Protein AF-A0A3M1B617-F1 (afdb_monomer)

pLDDT: mean 89.09, std 8.33, range [43.03, 96.81]

Secondary structure (DSSP, 8-state):
--EEEEE--SSHHHHHHH-TTGGGSS-TTS--EEEEEEETTTTEEEEEEEETTEEEEEEEEEEEEE-HHHHHHHHHHHHHHHHHHGGG--SEEEEEEEEEEE-HHHHHHHHHHHHHTTTSPPPEEEEE--

Structure (mm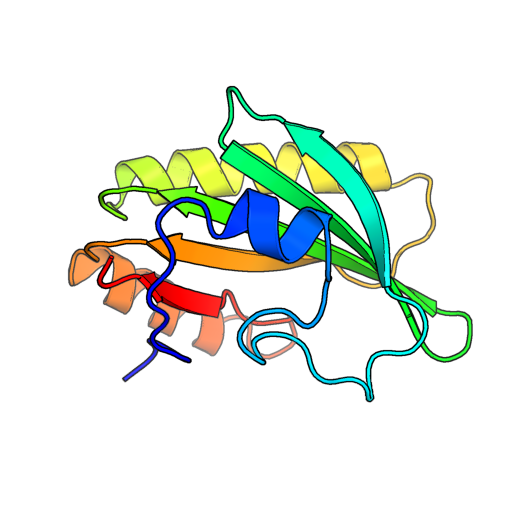CIF, N/CA/C/O backbone):
data_AF-A0A3M1B617-F1
#
_entry.id   AF-A0A3M1B617-F1
#
loop_
_atom_site.group_PDB
_atom_site.id
_atom_site.type_symbol
_atom_site.label_atom_id
_atom_site.label_alt_id
_atom_site.label_comp_id
_atom_site.label_asym_id
_atom_site.label_entity_id
_atom_site.label_seq_id
_atom_site.pdbx_PDB_ins_code
_atom_site.Cartn_x
_atom_site.Cartn_y
_atom_site.Cartn_z
_atom_site.occupancy
_atom_site.B_iso_or_equiv
_atom_site.auth_seq_id
_atom_site.auth_comp_id
_atom_site.auth_asym_id
_atom_site.auth_atom_id
_atom_site.pdbx_PDB_model_num
ATOM 1 N N . MET A 1 1 ? -17.632 5.963 -2.656 1.00 43.03 1 MET A N 1
ATOM 2 C CA . MET A 1 1 ? -16.848 5.407 -1.530 1.00 43.03 1 MET A CA 1
ATOM 3 C C . MET A 1 1 ? -15.473 5.068 -2.094 1.00 43.03 1 MET A C 1
ATOM 5 O O . MET A 1 1 ? -15.452 4.578 -3.209 1.00 43.03 1 MET A O 1
ATOM 9 N N . TYR A 1 2 ? -14.364 5.458 -1.449 1.00 59.47 2 TYR A N 1
ATOM 10 C CA . TYR A 1 2 ? -13.003 5.298 -2.013 1.00 59.47 2 TYR A CA 1
ATOM 11 C C . TYR A 1 2 ? -12.212 4.153 -1.330 1.00 59.47 2 TYR A C 1
ATOM 13 O O . TYR A 1 2 ? -11.050 3.908 -1.622 1.00 59.47 2 TYR A O 1
ATOM 21 N N . VAL A 1 3 ? -12.857 3.417 -0.420 1.00 67.75 3 VAL A N 1
ATOM 22 C CA . VAL A 1 3 ? -12.385 2.074 -0.068 1.00 67.75 3 VAL A CA 1
ATOM 23 C C . VAL A 1 3 ? -1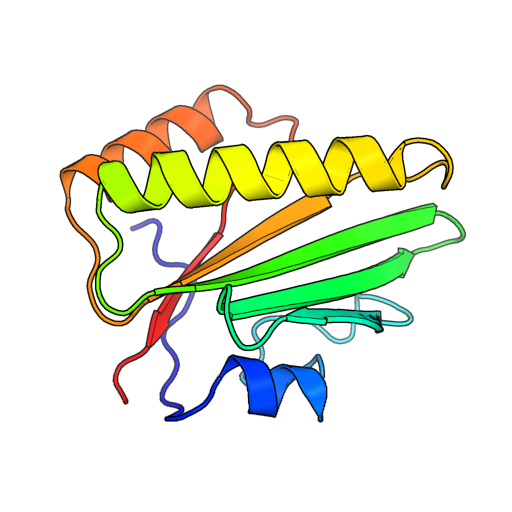2.591 1.226 -1.309 1.00 67.75 3 VAL A C 1
ATOM 25 O O . VAL A 1 3 ? -13.716 1.131 -1.798 1.00 67.75 3 VAL A O 1
ATOM 28 N N . GLU A 1 4 ? -11.500 0.709 -1.845 1.00 76.00 4 GLU A N 1
ATOM 29 C CA . GLU A 1 4 ? -11.537 -0.046 -3.088 1.00 76.00 4 GLU A CA 1
ATOM 30 C C . GLU A 1 4 ? -12.016 -1.467 -2.831 1.00 76.00 4 GLU A C 1
ATOM 32 O O . GLU A 1 4 ? -12.888 -1.965 -3.536 1.00 76.00 4 GLU A O 1
ATOM 37 N N . GLU A 1 5 ? -11.492 -2.077 -1.769 1.00 83.00 5 GLU A N 1
ATOM 38 C CA . GLU A 1 5 ? -11.769 -3.458 -1.401 1.00 83.00 5 GLU A CA 1
ATOM 39 C C . GLU A 1 5 ? -11.735 -3.644 0.118 1.00 83.00 5 GLU A C 1
ATOM 41 O O . GLU A 1 5 ? -11.127 -2.861 0.859 1.00 83.00 5 GLU A O 1
ATOM 46 N N . THR A 1 6 ? -12.375 -4.721 0.568 1.00 90.31 6 THR A N 1
ATOM 47 C CA . THR A 1 6 ? -12.335 -5.184 1.952 1.00 90.31 6 THR A CA 1
ATOM 48 C C . THR A 1 6 ? -11.728 -6.581 1.992 1.00 90.31 6 THR A C 1
ATOM 50 O O . THR A 1 6 ? -12.158 -7.469 1.258 1.00 90.31 6 THR A O 1
ATOM 53 N N . ILE A 1 7 ? -10.756 -6.789 2.876 1.00 93.81 7 ILE A N 1
ATOM 54 C CA . ILE A 1 7 ? -10.089 -8.072 3.104 1.00 93.81 7 ILE A CA 1
ATOM 55 C C . ILE A 1 7 ? -10.248 -8.516 4.559 1.00 93.81 7 ILE A C 1
ATOM 57 O O . ILE A 1 7 ? -10.631 -7.739 5.435 1.00 93.81 7 ILE A O 1
ATOM 61 N N . LYS A 1 8 ? -9.913 -9.778 4.830 1.00 93.94 8 LYS A N 1
ATOM 62 C CA . LYS A 1 8 ? -9.887 -10.334 6.183 1.00 93.94 8 LYS A CA 1
ATOM 63 C C . LYS A 1 8 ? -8.661 -11.223 6.361 1.00 93.94 8 LYS A C 1
ATOM 65 O O . LYS A 1 8 ? -8.735 -12.434 6.168 1.00 93.94 8 LYS A O 1
ATOM 70 N N . ASP A 1 9 ? -7.540 -10.615 6.740 1.00 93.06 9 ASP A N 1
ATOM 71 C CA . ASP A 1 9 ? -6.291 -11.324 7.029 1.00 93.06 9 ASP A CA 1
ATOM 72 C C . ASP A 1 9 ? -5.578 -10.730 8.252 1.00 93.06 9 ASP A C 1
ATOM 74 O O . ASP A 1 9 ? -5.446 -9.516 8.387 1.00 93.06 9 ASP A O 1
ATOM 78 N N . LYS A 1 10 ? -5.090 -11.583 9.156 1.00 91.88 10 LYS A N 1
ATOM 79 C CA . LYS A 1 10 ? -4.338 -11.143 10.340 1.00 91.88 10 LYS A CA 1
ATOM 80 C C . LYS A 1 10 ? -2.967 -10.554 9.994 1.00 91.88 10 LYS A C 1
ATOM 82 O O . LYS A 1 10 ? -2.445 -9.779 10.785 1.00 91.88 10 LYS A O 1
ATOM 87 N N . ASN A 1 11 ? -2.373 -10.960 8.873 1.00 93.06 11 ASN A N 1
ATOM 88 C CA . ASN A 1 11 ? -1.049 -10.550 8.410 1.00 93.06 11 ASN A CA 1
ATOM 89 C C . ASN A 1 11 ? -1.067 -10.325 6.884 1.00 93.06 11 ASN A C 1
ATOM 91 O O . ASN A 1 11 ? -0.403 -11.060 6.144 1.00 93.06 11 ASN A O 1
ATOM 95 N N . PRO A 1 12 ? -1.789 -9.304 6.393 1.00 94.06 12 PRO A N 1
ATOM 96 C CA . PRO A 1 12 ? -2.020 -9.114 4.961 1.00 94.06 12 PRO A CA 1
ATOM 97 C C . PRO A 1 12 ? -0.719 -8.879 4.179 1.00 94.06 12 PRO A C 1
ATOM 99 O O . PRO A 1 12 ? -0.551 -9.404 3.082 1.00 94.06 12 PRO A O 1
ATOM 102 N N . LEU A 1 13 ? 0.261 -8.169 4.754 1.00 95.50 13 LEU A N 1
ATOM 103 C CA . LEU A 1 13 ? 1.567 -7.990 4.107 1.00 95.50 13 LEU A CA 1
ATOM 104 C C . LEU A 1 13 ? 2.350 -9.305 3.986 1.00 95.50 13 LEU A C 1
ATOM 106 O O . LEU A 1 13 ? 3.079 -9.497 3.015 1.00 95.50 13 LEU A O 1
ATOM 110 N N . LEU A 1 14 ? 2.210 -10.222 4.950 1.00 94.88 14 LEU A N 1
ATOM 111 C CA . LEU A 1 14 ? 2.856 -11.534 4.882 1.00 94.88 14 LEU A CA 1
ATOM 112 C C . LEU A 1 14 ? 2.191 -12.426 3.830 1.00 94.88 14 LEU A C 1
ATOM 114 O O . LEU A 1 14 ? 2.899 -13.164 3.144 1.00 94.88 14 LEU A O 1
ATOM 118 N N . ALA A 1 15 ? 0.862 -12.361 3.708 1.00 94.94 15 ALA A N 1
ATOM 119 C CA . ALA A 1 15 ? 0.123 -13.049 2.655 1.00 94.94 15 ALA A CA 1
ATOM 120 C C . ALA A 1 15 ? 0.580 -12.561 1.274 1.00 94.94 15 ALA A C 1
ATOM 122 O O . ALA A 1 15 ? 1.059 -13.370 0.483 1.00 94.94 15 ALA A O 1
ATOM 123 N N . LEU A 1 16 ? 0.590 -11.240 1.055 1.00 94.25 16 LEU A N 1
ATOM 124 C CA . LEU A 1 16 ? 1.070 -10.623 -0.186 1.00 94.25 16 LEU A CA 1
ATOM 125 C C . LEU A 1 16 ? 2.534 -10.970 -0.492 1.00 94.25 16 LEU A C 1
ATOM 127 O O . LEU A 1 16 ? 2.890 -11.272 -1.624 1.00 94.25 16 LEU A O 1
ATOM 131 N N . LYS A 1 17 ? 3.411 -10.985 0.518 1.00 94.56 17 LYS A N 1
ATOM 132 C CA . LYS A 1 17 ? 4.817 -11.382 0.334 1.00 94.56 17 LYS A CA 1
ATOM 133 C C . LYS A 1 17 ? 4.961 -12.817 -0.194 1.00 94.56 17 LYS A C 1
ATOM 135 O O . LYS A 1 17 ? 5.916 -13.090 -0.918 1.00 94.56 17 LYS A O 1
ATOM 140 N N . LYS A 1 18 ? 4.078 -13.735 0.215 1.00 93.75 18 LYS A N 1
ATOM 141 C CA . LYS A 1 18 ? 4.089 -15.142 -0.227 1.00 93.75 18 LYS A CA 1
ATOM 142 C C . LYS A 1 18 ? 3.431 -15.316 -1.592 1.00 93.75 18 LYS A C 1
ATOM 144 O O . LYS A 1 18 ? 3.908 -16.120 -2.384 1.00 93.75 18 LYS A O 1
ATOM 149 N N . ASP A 1 19 ? 2.357 -14.576 -1.827 1.00 92.31 19 ASP A N 1
ATOM 150 C CA . ASP A 1 19 ? 1.590 -14.566 -3.063 1.00 92.31 19 ASP A CA 1
ATOM 151 C C . ASP A 1 19 ? 1.159 -13.121 -3.370 1.00 92.31 19 ASP A C 1
ATOM 153 O O . ASP A 1 19 ? 0.253 -12.608 -2.707 1.00 92.31 19 ASP A O 1
ATOM 157 N N . PRO A 1 20 ? 1.783 -12.443 -4.354 1.00 91.06 20 PRO A N 1
ATOM 158 C CA . PRO A 1 20 ? 1.437 -11.068 -4.711 1.00 91.06 20 PRO A CA 1
ATOM 159 C C . PRO A 1 20 ? -0.030 -10.875 -5.117 1.00 91.06 20 PRO A C 1
ATOM 161 O O . PRO A 1 20 ? -0.532 -9.756 -5.037 1.00 91.06 20 PRO A O 1
ATOM 164 N N . TYR A 1 21 ? -0.719 -11.946 -5.522 1.00 90.69 21 TYR A N 1
ATOM 165 C CA . TYR A 1 21 ? -2.124 -11.925 -5.933 1.00 90.69 21 TYR A CA 1
ATOM 166 C C . TYR A 1 21 ? -3.082 -12.326 -4.804 1.00 90.69 21 TYR A C 1
ATOM 168 O O . TYR A 1 21 ? -4.295 -12.430 -5.015 1.00 90.69 21 TYR A O 1
ATOM 176 N N . ALA A 1 22 ? -2.566 -12.509 -3.582 1.00 90.88 22 ALA A N 1
ATOM 177 C CA . ALA A 1 22 ? -3.387 -12.775 -2.413 1.00 90.88 22 ALA A CA 1
ATOM 178 C C . ALA A 1 22 ? -4.496 -11.719 -2.268 1.00 90.88 22 ALA A C 1
ATOM 180 O O . ALA A 1 22 ? -4.294 -10.519 -2.467 1.00 90.88 22 ALA A O 1
ATOM 181 N N . HIS A 1 23 ? -5.683 -12.192 -1.891 1.00 90.69 23 HIS A N 1
ATOM 182 C CA . HIS A 1 23 ? -6.894 -11.386 -1.705 1.00 90.69 23 HIS A CA 1
ATOM 183 C C . HIS A 1 23 ? -7.449 -10.706 -2.968 1.00 90.69 23 HIS A C 1
ATOM 185 O O . HIS A 1 23 ? -8.440 -9.997 -2.851 1.00 90.69 23 HIS A O 1
ATOM 191 N N . GLY A 1 24 ? -6.871 -10.933 -4.154 1.00 86.88 24 GLY A N 1
ATOM 192 C CA . GLY A 1 24 ? -7.368 -10.361 -5.411 1.00 86.88 24 GLY A CA 1
ATOM 193 C C . GLY A 1 24 ? -7.114 -8.859 -5.584 1.00 86.88 24 GLY A C 1
ATOM 194 O O . GLY A 1 24 ? -7.629 -8.271 -6.529 1.00 86.88 24 GLY A O 1
ATOM 195 N N . ILE A 1 25 ? -6.294 -8.258 -4.712 1.00 88.62 25 ILE A N 1
ATOM 196 C CA . ILE A 1 25 ? -5.987 -6.816 -4.708 1.00 88.62 25 ILE A CA 1
ATOM 197 C C . ILE A 1 25 ? -5.240 -6.389 -5.978 1.00 88.62 25 ILE A C 1
ATOM 199 O O . ILE A 1 25 ? -5.402 -5.271 -6.485 1.00 88.62 25 ILE A O 1
ATOM 203 N N . LEU A 1 26 ? -4.351 -7.269 -6.441 1.00 87.44 26 LEU A N 1
ATOM 204 C CA . LEU A 1 26 ? -3.624 -7.154 -7.697 1.00 87.44 26 LEU A CA 1
ATOM 205 C C . LEU A 1 26 ? -4.222 -8.158 -8.679 1.00 87.44 26 LEU A C 1
ATOM 207 O O . LEU A 1 26 ? -4.596 -9.265 -8.289 1.00 87.44 26 LEU A O 1
ATOM 211 N N . LYS A 1 27 ? -4.308 -7.780 -9.954 1.00 78.06 27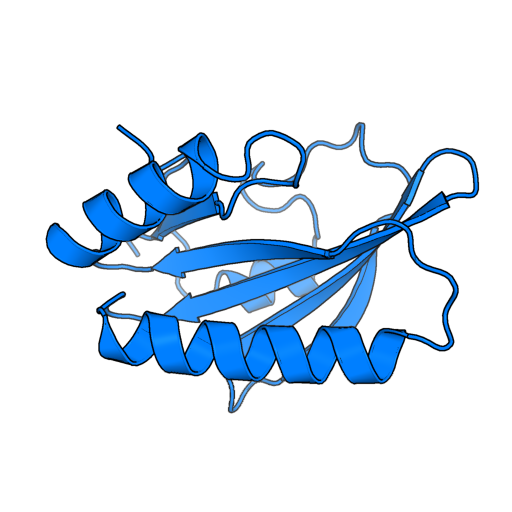 LYS A N 1
ATOM 212 C CA . LYS A 1 27 ? -4.849 -8.652 -11.000 1.00 78.06 27 LYS A CA 1
ATOM 213 C C . LYS A 1 27 ? -3.702 -9.364 -11.705 1.00 78.06 27 LYS A C 1
ATOM 215 O O . LYS A 1 27 ? -2.674 -8.756 -11.968 1.00 78.06 27 LYS A O 1
ATOM 220 N N . GLU A 1 28 ? -3.896 -10.627 -12.080 1.00 65.69 28 GLU A N 1
ATOM 221 C CA . GLU A 1 28 ? -2.889 -11.422 -12.814 1.00 65.69 28 GLU A CA 1
ATOM 222 C C . GLU A 1 28 ? -2.498 -10.830 -14.182 1.00 65.69 28 GLU A C 1
ATOM 224 O O . GLU A 1 28 ? -1.491 -11.222 -14.768 1.00 65.69 28 GLU A O 1
ATOM 229 N N . GLU A 1 29 ? -3.266 -9.859 -14.687 1.00 66.56 29 GLU A N 1
ATOM 230 C CA . GLU A 1 29 ? -2.937 -9.078 -15.885 1.00 66.56 29 GLU A CA 1
ATOM 231 C C . GLU A 1 29 ? -1.675 -8.204 -15.698 1.00 66.56 29 GLU A C 1
ATOM 233 O O . GLU A 1 29 ? -1.056 -7.783 -16.680 1.00 66.56 29 GLU A O 1
ATOM 238 N N . ASP A 1 30 ? -1.251 -7.963 -14.451 1.00 60.22 30 ASP A N 1
ATOM 239 C CA . ASP A 1 30 ? 0.013 -7.316 -14.106 1.00 60.22 30 ASP A CA 1
ATOM 240 C C . ASP A 1 30 ? 1.177 -8.307 -14.271 1.00 60.22 30 ASP A C 1
ATOM 242 O O . ASP A 1 30 ? 1.585 -9.015 -13.352 1.00 60.22 30 ASP A O 1
ATOM 246 N N . PHE A 1 31 ? 1.736 -8.375 -15.478 1.00 63.03 31 PHE A N 1
ATOM 247 C CA . PHE A 1 31 ? 2.856 -9.267 -15.774 1.00 63.03 31 PHE A CA 1
ATOM 248 C C . PHE A 1 31 ? 4.049 -9.051 -14.812 1.00 63.03 31 PHE A C 1
ATOM 250 O O . PHE A 1 31 ? 4.550 -7.939 -14.637 1.00 63.03 31 PHE A O 1
ATOM 257 N N . GLN A 1 32 ? 4.536 -10.158 -14.234 1.00 78.69 32 GLN A N 1
ATOM 258 C CA . GLN A 1 32 ? 5.765 -10.270 -13.429 1.00 78.69 32 GLN A CA 1
ATOM 259 C C . GLN A 1 32 ? 5.850 -9.288 -12.248 1.00 78.69 32 GLN A C 1
ATOM 261 O O . GLN A 1 32 ? 6.563 -8.281 -12.299 1.00 78.69 32 GLN A O 1
ATOM 266 N N . ILE A 1 33 ? 5.164 -9.636 -11.159 1.00 89.19 33 ILE A N 1
ATOM 267 C CA . ILE A 1 33 ? 5.309 -8.983 -9.858 1.00 89.19 33 ILE A CA 1
ATOM 268 C C . ILE A 1 33 ? 6.346 -9.739 -9.025 1.00 89.19 33 ILE A C 1
ATOM 270 O O . ILE A 1 33 ? 6.219 -10.940 -8.794 1.00 89.19 33 ILE A O 1
ATOM 274 N N . GLU A 1 34 ? 7.372 -9.033 -8.558 1.00 91.50 34 GLU A N 1
ATOM 275 C CA . GLU A 1 34 ? 8.409 -9.576 -7.679 1.00 91.50 34 GLU A CA 1
ATOM 276 C C . GLU A 1 34 ? 8.534 -8.740 -6.403 1.00 91.50 34 GLU A C 1
ATOM 278 O O . GLU A 1 34 ? 8.409 -7.512 -6.425 1.00 91.50 34 GLU A O 1
ATOM 283 N N . VAL A 1 35 ? 8.790 -9.399 -5.270 1.00 94.06 35 VAL A N 1
ATOM 284 C CA . VAL A 1 35 ? 9.110 -8.707 -4.016 1.00 94.06 35 VAL A CA 1
ATOM 285 C C . VAL A 1 35 ? 10.453 -8.006 -4.195 1.00 94.06 35 VAL A C 1
ATOM 287 O O . VAL A 1 35 ? 11.474 -8.661 -4.385 1.00 94.06 35 VAL A O 1
ATOM 290 N N . PHE A 1 36 ? 10.455 -6.678 -4.115 1.00 93.81 36 PHE A N 1
ATOM 291 C CA . PHE A 1 36 ? 11.670 -5.876 -4.227 1.00 93.81 36 PHE A CA 1
ATOM 292 C C . PHE A 1 36 ? 12.252 -5.550 -2.851 1.00 93.81 36 PHE A C 1
ATOM 294 O O . PHE A 1 36 ? 13.449 -5.700 -2.627 1.00 93.81 36 PHE A O 1
ATOM 301 N N . GLU A 1 37 ? 11.406 -5.123 -1.911 1.00 93.94 37 GLU A N 1
ATOM 302 C CA . GLU A 1 37 ? 11.834 -4.759 -0.560 1.00 93.94 37 GLU A CA 1
ATOM 303 C C . GLU A 1 37 ? 10.723 -5.026 0.460 1.00 93.94 37 GLU A C 1
ATOM 305 O O . GLU A 1 37 ? 9.539 -4.854 0.172 1.00 93.94 37 GLU A O 1
ATOM 310 N N . THR A 1 38 ? 11.097 -5.418 1.679 1.00 93.81 38 THR A N 1
ATOM 311 C CA . THR A 1 38 ? 10.165 -5.566 2.806 1.00 93.81 38 THR A CA 1
ATOM 312 C C . THR A 1 38 ? 10.749 -4.954 4.061 1.00 93.81 38 THR A C 1
ATOM 314 O O . THR A 1 38 ? 11.934 -5.140 4.334 1.00 93.81 38 THR A O 1
ATOM 317 N N . ASN A 1 39 ? 9.912 -4.310 4.869 1.00 92.69 39 ASN A N 1
ATOM 318 C CA . ASN A 1 39 ? 10.307 -3.810 6.179 1.00 92.69 39 ASN A CA 1
ATOM 319 C C . ASN A 1 39 ? 9.192 -4.062 7.192 1.00 92.69 39 ASN A C 1
ATOM 321 O O . ASN A 1 39 ? 8.135 -3.431 7.153 1.00 92.69 39 ASN A O 1
ATOM 325 N N . GLU A 1 40 ? 9.449 -4.986 8.111 1.00 88.75 40 GLU A N 1
ATOM 326 C CA . GLU A 1 40 ? 8.479 -5.390 9.128 1.00 88.75 40 GLU A CA 1
ATOM 327 C C . GLU A 1 40 ? 8.275 -4.290 10.177 1.00 88.75 40 GLU A C 1
ATOM 329 O O . GLU A 1 40 ? 7.143 -4.012 10.568 1.00 88.75 40 GLU A O 1
ATOM 334 N N . THR A 1 41 ? 9.344 -3.584 10.562 1.00 87.12 41 THR A N 1
ATOM 335 C CA . THR A 1 41 ? 9.296 -2.502 11.557 1.00 87.12 41 THR A CA 1
ATOM 336 C C . THR A 1 41 ? 8.445 -1.328 11.083 1.00 87.12 41 THR A C 1
ATOM 338 O O . THR A 1 41 ? 7.629 -0.800 11.833 1.00 87.12 41 THR A O 1
ATOM 341 N N . GLN A 1 42 ? 8.620 -0.913 9.828 1.00 86.44 42 GLN A N 1
ATOM 342 C CA . GLN A 1 42 ? 7.850 0.178 9.227 1.00 86.44 42 GLN A CA 1
ATOM 343 C C . GLN A 1 42 ? 6.553 -0.300 8.546 1.00 86.44 42 GLN A C 1
ATOM 345 O O . GLN A 1 42 ? 5.840 0.517 7.955 1.00 86.44 42 GLN A O 1
ATOM 350 N N . LYS A 1 43 ? 6.255 -1.606 8.626 1.00 92.44 43 LYS A N 1
ATOM 351 C CA . LYS A 1 43 ? 5.084 -2.273 8.041 1.00 92.44 43 LYS A CA 1
ATOM 352 C C . LYS A 1 43 ? 4.835 -1.870 6.584 1.00 92.44 43 LYS A C 1
ATOM 354 O O . LYS A 1 43 ? 3.796 -1.282 6.261 1.00 92.44 43 LYS A O 1
ATOM 359 N N . TYR A 1 44 ? 5.804 -2.154 5.714 1.00 94.94 44 TYR A N 1
ATOM 360 C CA . TYR A 1 44 ? 5.615 -2.026 4.269 1.00 94.94 44 TYR A CA 1
ATOM 361 C C . TYR A 1 44 ? 6.226 -3.171 3.466 1.00 94.94 44 TYR A C 1
ATOM 363 O O . TYR A 1 44 ? 7.174 -3.842 3.884 1.00 94.94 44 TYR A O 1
ATOM 371 N N . LEU A 1 45 ? 5.668 -3.335 2.273 1.00 96.81 45 LEU A N 1
ATOM 372 C CA . LEU A 1 45 ? 6.080 -4.262 1.234 1.00 96.81 45 LEU A CA 1
ATOM 373 C C . LEU A 1 45 ? 6.122 -3.484 -0.080 1.00 96.81 45 LEU A C 1
ATOM 375 O O . LEU A 1 45 ? 5.159 -2.816 -0.444 1.00 96.81 45 LEU A O 1
ATOM 379 N N . LEU A 1 46 ? 7.252 -3.544 -0.768 1.00 96.12 46 LEU A N 1
ATOM 380 C CA . LEU A 1 46 ? 7.446 -2.926 -2.066 1.00 96.12 46 LEU A CA 1
ATOM 381 C C . LEU A 1 46 ? 7.583 -4.028 -3.107 1.00 96.12 46 LEU A C 1
ATOM 383 O O . LEU A 1 46 ? 8.537 -4.809 -3.080 1.00 96.12 46 LEU A O 1
ATOM 387 N N . PHE A 1 47 ? 6.643 -4.060 -4.037 1.00 95.06 47 PHE A N 1
ATOM 388 C CA . PHE A 1 47 ? 6.751 -4.881 -5.228 1.00 95.06 47 PHE A CA 1
ATOM 389 C C . PHE A 1 47 ? 7.357 -4.093 -6.373 1.00 95.06 47 PHE A C 1
ATOM 391 O O . PHE A 1 47 ? 7.142 -2.886 -6.500 1.00 95.06 47 PHE A O 1
ATOM 398 N N . LYS A 1 48 ? 8.059 -4.805 -7.244 1.00 93.31 48 LYS A N 1
ATOM 399 C CA . LYS A 1 48 ? 8.427 -4.340 -8.572 1.00 93.31 48 LYS A CA 1
ATOM 400 C C . LYS A 1 48 ? 7.544 -5.057 -9.586 1.00 93.31 48 LYS A C 1
ATOM 402 O O . LYS A 1 48 ? 7.439 -6.279 -9.554 1.00 93.31 48 LYS A O 1
ATOM 407 N N . LYS A 1 49 ? 6.910 -4.286 -10.467 1.00 90.25 49 LYS A N 1
ATOM 408 C CA . LYS A 1 49 ? 6.081 -4.778 -11.573 1.00 90.25 49 LYS A CA 1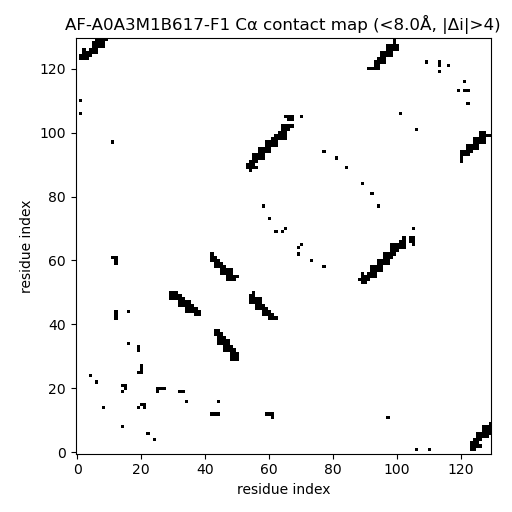
ATOM 409 C C . LYS A 1 49 ? 6.765 -4.492 -12.905 1.00 90.25 49 LYS A C 1
ATOM 411 O O . LYS A 1 49 ? 7.382 -3.431 -13.065 1.00 90.25 49 LYS A O 1
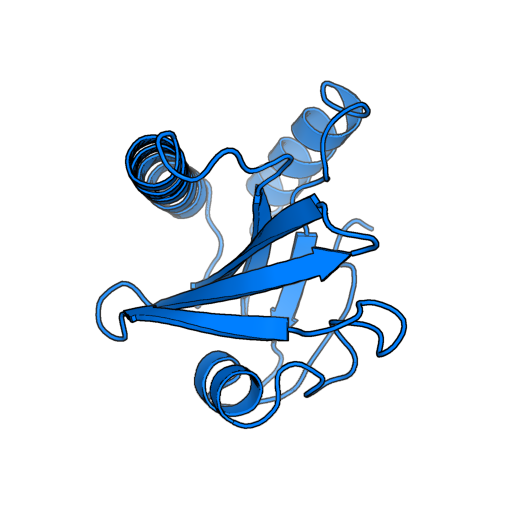ATOM 416 N N . LYS A 1 50 ? 6.662 -5.411 -13.869 1.00 86.81 50 LYS A N 1
ATOM 417 C CA . LYS A 1 50 ? 7.246 -5.238 -15.205 1.00 86.81 50 LYS A CA 1
ATOM 418 C C . LYS A 1 50 ? 6.210 -5.463 -16.301 1.00 86.81 50 LYS A C 1
ATOM 420 O O . LYS A 1 50 ? 5.986 -6.580 -16.750 1.00 86.81 50 LYS A O 1
ATOM 425 N N . ILE A 1 51 ? 5.671 -4.371 -16.831 1.00 77.88 51 ILE A N 1
ATOM 426 C CA . ILE A 1 51 ? 4.637 -4.411 -17.870 1.00 77.88 51 ILE A CA 1
ATOM 427 C C . ILE A 1 51 ? 5.254 -3.963 -19.194 1.00 77.88 51 ILE A C 1
ATOM 429 O O . ILE A 1 51 ? 5.702 -2.826 -19.313 1.00 77.88 51 ILE A O 1
ATOM 433 N N . ASN A 1 52 ? 5.299 -4.842 -20.200 1.00 76.75 52 ASN A N 1
ATOM 434 C CA . ASN A 1 52 ? 5.795 -4.522 -21.550 1.00 76.75 52 ASN A CA 1
ATOM 435 C C . ASN A 1 52 ? 7.178 -3.832 -21.569 1.00 76.75 52 ASN A C 1
ATOM 437 O O . ASN A 1 52 ? 7.418 -2.899 -22.330 1.00 76.75 52 ASN A O 1
ATOM 441 N N . GLY A 1 53 ? 8.092 -4.269 -20.693 1.00 75.81 53 GLY A N 1
ATOM 442 C CA . GLY A 1 53 ? 9.443 -3.700 -20.571 1.00 75.81 53 GLY A CA 1
ATOM 443 C C . GLY A 1 53 ? 9.545 -2.446 -19.695 1.00 75.81 53 GLY A C 1
ATOM 444 O O . GLY A 1 53 ? 10.652 -1.986 -19.430 1.00 75.81 53 GLY A O 1
ATOM 445 N N . ILE A 1 54 ? 8.422 -1.932 -19.195 1.00 84.69 54 ILE A N 1
ATOM 446 C CA . ILE A 1 54 ? 8.354 -0.777 -18.303 1.00 84.69 54 ILE A CA 1
ATOM 447 C C . ILE A 1 54 ? 8.381 -1.252 -16.853 1.00 84.69 54 ILE A C 1
ATOM 449 O O . ILE A 1 54 ? 7.613 -2.132 -16.467 1.00 84.69 54 ILE A O 1
ATOM 453 N N . ILE A 1 55 ? 9.255 -0.647 -16.048 1.00 89.62 55 ILE A N 1
ATOM 454 C CA . ILE A 1 55 ? 9.352 -0.917 -14.613 1.00 89.62 55 ILE A CA 1
ATOM 455 C C . ILE A 1 55 ? 8.419 0.035 -13.863 1.00 89.62 55 ILE A C 1
ATOM 457 O O . ILE A 1 55 ? 8.514 1.254 -14.013 1.00 89.62 55 ILE A O 1
ATOM 461 N N . GLY A 1 56 ? 7.548 -0.523 -13.032 1.00 91.19 56 GLY A N 1
ATOM 462 C CA . GLY A 1 56 ? 6.793 0.204 -12.017 1.00 91.19 56 GLY A CA 1
ATOM 463 C C . GLY A 1 56 ? 7.001 -0.426 -10.645 1.00 91.19 56 GLY A C 1
ATOM 464 O O . GLY A 1 56 ? 7.561 -1.518 -10.531 1.00 91.19 56 GLY A O 1
ATOM 465 N N . TYR A 1 57 ? 6.531 0.248 -9.605 1.00 93.25 57 TYR A N 1
ATOM 466 C CA . TYR A 1 57 ? 6.551 -0.286 -8.247 1.00 93.25 57 TYR A CA 1
ATOM 467 C C . TYR A 1 57 ? 5.194 -0.120 -7.573 1.00 93.25 57 TYR A C 1
ATOM 469 O O . TYR A 1 57 ? 4.457 0.809 -7.890 1.00 93.25 57 TYR A O 1
ATOM 477 N N . ILE A 1 58 ? 4.884 -1.001 -6.625 1.00 94.19 58 ILE A N 1
ATOM 478 C CA . ILE A 1 58 ? 3.670 -0.919 -5.810 1.00 94.19 58 ILE A CA 1
ATOM 479 C C . ILE A 1 58 ? 4.088 -0.967 -4.347 1.00 94.19 58 ILE A C 1
ATOM 481 O O . ILE A 1 58 ? 4.638 -1.967 -3.882 1.00 94.19 58 ILE A O 1
ATOM 485 N N . LEU A 1 59 ? 3.859 0.131 -3.633 1.00 96.19 59 LEU A N 1
ATOM 486 C CA . LEU A 1 59 ? 4.116 0.238 -2.207 1.00 96.19 59 LEU A CA 1
ATOM 487 C C . LEU A 1 59 ? 2.846 -0.098 -1.432 1.00 96.19 59 LEU A C 1
ATOM 489 O O . LEU A 1 59 ? 1.901 0.688 -1.403 1.00 96.19 59 LEU A O 1
ATOM 493 N N . PHE A 1 60 ? 2.871 -1.230 -0.744 1.00 96.44 60 PHE A N 1
ATOM 494 C CA . PHE A 1 60 ? 1.882 -1.606 0.251 1.00 96.44 60 PHE A CA 1
ATOM 495 C C . PHE A 1 60 ? 2.330 -1.166 1.636 1.00 96.44 60 PHE A C 1
ATOM 497 O O . PHE A 1 60 ? 3.462 -1.430 2.042 1.00 96.44 60 PHE A O 1
ATOM 504 N N . THR A 1 61 ? 1.431 -0.552 2.397 1.00 96.38 61 THR A N 1
ATOM 505 C CA . THR A 1 61 ? 1.664 -0.235 3.807 1.00 96.38 61 THR A CA 1
ATOM 506 C C . THR A 1 61 ? 0.468 -0.616 4.664 1.00 96.38 61 THR A C 1
ATOM 508 O O . THR A 1 61 ? -0.673 -0.492 4.229 1.00 96.38 61 THR A O 1
ATOM 511 N N . GLU A 1 62 ? 0.724 -1.086 5.882 1.00 94.88 62 GLU A N 1
ATOM 512 C CA . GLU A 1 62 ? -0.320 -1.535 6.804 1.00 94.88 62 GLU A CA 1
ATOM 513 C C . GLU A 1 62 ? -0.394 -0.638 8.045 1.00 94.88 62 GLU A C 1
ATOM 515 O O . GLU A 1 62 ? 0.622 -0.392 8.706 1.00 94.88 62 GLU A O 1
ATOM 520 N N . ARG A 1 63 ? -1.597 -0.167 8.391 1.00 93.81 63 ARG A N 1
ATOM 521 C CA . ARG A 1 63 ? -1.867 0.650 9.587 1.00 93.81 63 ARG A CA 1
ATOM 522 C C . ARG A 1 63 ? -3.117 0.181 10.314 1.00 93.81 63 ARG A C 1
ATOM 524 O O . ARG A 1 63 ? -4.132 -0.093 9.699 1.00 93.81 63 ARG A O 1
ATOM 531 N N . GLU A 1 64 ? -3.098 0.157 11.641 1.00 92.06 64 GLU A N 1
ATOM 532 C CA . GLU A 1 64 ? -4.320 -0.175 12.387 1.00 92.06 64 GLU A CA 1
ATOM 533 C C . GLU A 1 64 ? -5.390 0.909 12.217 1.00 92.06 64 GLU A C 1
ATOM 535 O O . GLU A 1 64 ? -6.531 0.615 11.865 1.00 92.06 64 GLU A O 1
ATOM 540 N N . VAL A 1 65 ? -4.998 2.170 12.407 1.00 93.75 65 VAL A N 1
ATOM 541 C CA . VAL A 1 65 ? -5.849 3.345 12.213 1.00 93.75 65 VAL A CA 1
ATOM 542 C C . VAL A 1 65 ? -5.176 4.264 11.206 1.00 93.75 65 VAL A C 1
ATOM 544 O O . VAL A 1 65 ? -4.075 4.757 11.448 1.00 93.75 65 VAL A O 1
ATOM 547 N N . PHE A 1 66 ? -5.841 4.517 10.084 1.00 94.00 66 PHE A N 1
ATOM 548 C CA . PHE A 1 66 ? -5.364 5.452 9.081 1.00 94.00 66 PHE A CA 1
ATOM 549 C C . PHE A 1 66 ? -5.865 6.865 9.405 1.00 94.00 66 PHE A C 1
ATOM 551 O O . PHE A 1 66 ? -6.987 7.249 9.072 1.00 94.00 66 PHE A O 1
ATOM 558 N N . SER A 1 67 ? -5.023 7.615 10.121 1.00 93.62 67 SER A N 1
ATOM 559 C CA . SER A 1 67 ? -5.240 9.009 10.523 1.00 93.62 67 SER A CA 1
ATOM 560 C C . SER A 1 67 ? -4.443 9.990 9.651 1.00 93.62 67 SER A C 1
ATOM 562 O O . SER A 1 67 ? -3.565 9.592 8.880 1.00 93.62 67 SER A O 1
ATOM 564 N N . VAL A 1 68 ? -4.714 11.292 9.794 1.00 90.56 68 VAL A N 1
ATOM 565 C CA . VAL A 1 68 ? -3.985 12.359 9.080 1.00 90.56 68 VAL A CA 1
ATOM 566 C C . VAL A 1 68 ? -2.493 12.327 9.415 1.00 90.56 68 VAL A C 1
ATOM 568 O O . VAL A 1 68 ? -1.639 12.564 8.560 1.00 90.56 68 VAL A O 1
ATOM 571 N N . GLU A 1 69 ? -2.159 12.005 10.662 1.00 92.06 69 GLU A N 1
ATOM 572 C CA . GLU A 1 69 ? -0.773 11.892 11.102 1.00 92.06 69 GLU A CA 1
ATOM 573 C C . GLU A 1 69 ? -0.067 10.697 10.445 1.00 92.06 69 GLU A C 1
ATOM 575 O O . GLU A 1 69 ? 1.055 10.834 9.953 1.00 92.06 69 GLU A O 1
ATOM 580 N N . GLU A 1 70 ? -0.751 9.553 10.340 1.00 93.56 70 GLU A N 1
ATOM 581 C CA . GLU A 1 70 ? -0.232 8.390 9.615 1.00 93.56 70 GLU A CA 1
ATOM 582 C C . GLU A 1 70 ? -0.087 8.661 8.116 1.00 93.56 70 GLU A C 1
ATOM 584 O O . GLU A 1 70 ? 0.913 8.264 7.520 1.00 93.56 70 GLU A O 1
ATOM 589 N N . MET A 1 71 ? -1.003 9.421 7.509 1.00 92.06 71 MET A N 1
ATOM 590 C CA . MET A 1 71 ? -0.881 9.844 6.111 1.00 92.06 71 MET A CA 1
ATOM 591 C C . MET A 1 71 ? 0.399 10.648 5.864 1.00 92.06 71 MET A C 1
ATOM 593 O O . MET A 1 71 ? 1.107 10.390 4.890 1.00 92.06 71 MET A O 1
ATOM 597 N N . LYS A 1 72 ? 0.756 11.570 6.768 1.00 91.75 72 LYS A N 1
ATOM 598 C CA . LYS A 1 72 ? 2.015 12.330 6.673 1.00 91.75 72 LYS A CA 1
ATOM 599 C C . LYS A 1 72 ? 3.237 11.412 6.742 1.00 91.75 72 LYS A C 1
ATOM 601 O O . LYS A 1 72 ? 4.167 11.583 5.952 1.00 91.75 72 LYS A O 1
ATOM 606 N N . LYS A 1 73 ? 3.229 10.425 7.646 1.00 93.44 73 LYS A N 1
ATOM 607 C CA . LYS A 1 73 ? 4.323 9.448 7.798 1.00 93.44 73 LYS A CA 1
ATOM 608 C C . LYS A 1 73 ? 4.463 8.557 6.564 1.00 93.44 73 LYS A C 1
ATOM 610 O O . LYS A 1 73 ? 5.567 8.425 6.037 1.00 93.44 73 LYS A O 1
ATOM 615 N N . ILE A 1 74 ? 3.353 8.005 6.069 1.00 93.62 74 ILE A N 1
ATOM 616 C CA . ILE A 1 74 ? 3.315 7.197 4.842 1.00 93.62 74 ILE A CA 1
ATOM 617 C C . ILE A 1 74 ? 3.837 8.015 3.661 1.00 93.62 74 ILE A C 1
ATOM 619 O O . ILE A 1 74 ? 4.660 7.534 2.890 1.00 93.62 74 ILE A O 1
ATOM 623 N N . TYR A 1 75 ? 3.424 9.277 3.537 1.00 91.44 75 TYR A N 1
ATOM 624 C CA . TYR A 1 75 ? 3.860 10.112 2.424 1.00 91.44 75 TYR A CA 1
ATOM 625 C C . TYR A 1 75 ? 5.352 10.473 2.496 1.00 91.44 75 TYR A C 1
ATOM 627 O O . TYR A 1 75 ? 6.034 10.507 1.470 1.00 91.44 75 TYR A O 1
ATOM 635 N N . ALA A 1 76 ? 5.894 10.703 3.697 1.00 92.69 76 ALA A N 1
ATOM 636 C CA . ALA A 1 76 ? 7.333 10.881 3.889 1.00 92.69 76 ALA A CA 1
ATOM 637 C C . ALA A 1 76 ? 8.119 9.612 3.507 1.00 92.69 76 ALA A C 1
ATOM 639 O O . ALA A 1 76 ? 9.118 9.699 2.791 1.00 92.69 76 ALA A O 1
ATOM 640 N N . GLN A 1 77 ? 7.633 8.436 3.914 1.00 92.38 77 GLN A N 1
ATOM 641 C CA . GLN A 1 77 ? 8.202 7.142 3.532 1.00 92.38 77 GLN A CA 1
ATOM 642 C C . GLN A 1 77 ? 8.152 6.916 2.015 1.00 92.38 77 GLN A C 1
ATOM 644 O O . GLN A 1 77 ? 9.173 6.583 1.414 1.00 92.38 77 GLN A O 1
ATOM 649 N N . TYR A 1 78 ? 7.002 7.169 1.388 1.00 92.81 78 TYR A N 1
ATOM 650 C CA . TYR A 1 78 ? 6.812 7.081 -0.059 1.00 92.81 78 TYR A CA 1
ATOM 651 C C . TYR A 1 78 ? 7.822 7.955 -0.812 1.00 92.81 78 TYR A C 1
ATOM 653 O O . TYR A 1 78 ? 8.506 7.472 -1.711 1.00 92.81 78 TYR A O 1
ATOM 661 N N . LYS A 1 79 ? 7.998 9.219 -0.401 1.00 91.81 79 LYS A N 1
ATOM 662 C CA . LYS A 1 79 ? 9.007 10.116 -0.993 1.00 91.81 79 LYS A CA 1
ATOM 663 C C . LYS A 1 79 ? 10.426 9.564 -0.866 1.00 91.81 79 LYS A C 1
ATOM 665 O O . LYS A 1 79 ? 11.192 9.648 -1.822 1.0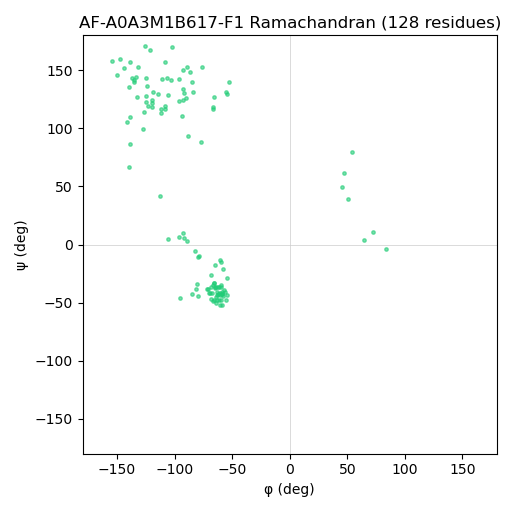0 91.81 79 LYS A O 1
ATOM 670 N N . GLY A 1 80 ? 10.771 9.006 0.295 1.00 91.94 80 GLY A N 1
ATOM 671 C CA . GLY A 1 80 ? 12.076 8.386 0.519 1.00 91.94 80 GLY A CA 1
ATOM 672 C C . GLY A 1 80 ? 12.321 7.192 -0.405 1.00 91.94 80 GLY A C 1
ATOM 673 O O . GLY A 1 80 ? 13.399 7.074 -0.981 1.00 91.94 80 GLY A O 1
ATOM 674 N N . ILE A 1 81 ? 11.312 6.340 -0.593 1.00 91.38 81 ILE A N 1
ATOM 675 C CA . ILE A 1 81 ? 11.369 5.198 -1.516 1.00 91.38 81 ILE A CA 1
ATOM 676 C C . ILE A 1 81 ? 11.524 5.683 -2.959 1.00 91.38 81 ILE A C 1
ATOM 678 O O . ILE A 1 81 ? 12.452 5.267 -3.645 1.00 91.38 81 ILE A O 1
ATOM 682 N N . VAL A 1 82 ? 10.685 6.620 -3.402 1.00 90.50 82 VAL A N 1
ATOM 683 C CA . VAL A 1 82 ? 10.756 7.208 -4.749 1.00 90.50 82 VAL A CA 1
ATOM 684 C C . VAL A 1 82 ? 12.143 7.789 -5.037 1.00 90.50 82 VAL A C 1
ATOM 686 O O . VAL A 1 82 ? 12.700 7.541 -6.104 1.00 90.50 82 VAL A O 1
ATOM 689 N N . ALA A 1 83 ? 12.735 8.509 -4.079 1.00 90.44 83 ALA A N 1
ATOM 690 C CA . ALA A 1 83 ? 14.078 9.064 -4.225 1.00 90.44 83 ALA A CA 1
ATOM 691 C C . ALA A 1 83 ? 15.156 7.974 -4.370 1.00 90.44 83 ALA A C 1
ATOM 693 O O . ALA A 1 83 ? 16.045 8.108 -5.208 1.00 90.44 83 ALA A O 1
ATOM 694 N N . LYS A 1 84 ? 15.065 6.874 -3.608 1.00 89.62 84 LYS A N 1
ATOM 695 C CA . LYS A 1 84 ? 15.981 5.725 -3.740 1.00 89.62 84 LYS A CA 1
ATOM 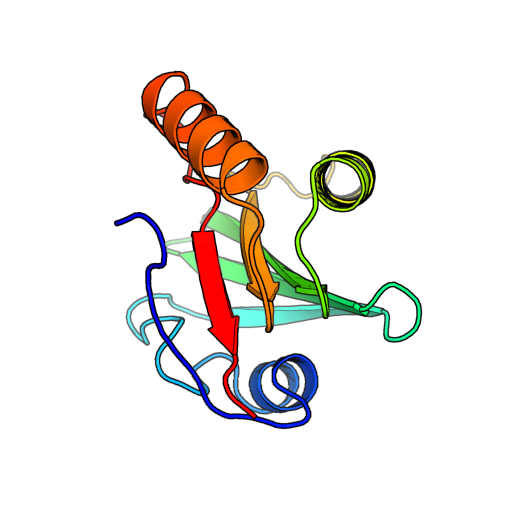696 C C . LYS A 1 84 ? 15.858 5.036 -5.099 1.00 89.62 84 LYS A C 1
ATOM 698 O O . LYS A 1 84 ? 16.854 4.579 -5.651 1.00 89.62 84 LYS A O 1
ATOM 703 N N . LEU A 1 85 ? 14.641 4.964 -5.634 1.00 89.06 85 LEU A N 1
ATOM 704 C CA . LEU A 1 85 ? 14.351 4.315 -6.909 1.00 89.06 85 LEU A CA 1
ATOM 705 C C . LEU A 1 85 ? 14.711 5.176 -8.123 1.00 89.06 85 LEU A C 1
ATOM 707 O O . LEU A 1 85 ? 14.689 4.658 -9.235 1.00 89.06 85 LEU A O 1
ATOM 711 N N . ALA A 1 86 ? 15.055 6.457 -7.949 1.00 81.19 86 ALA A N 1
ATOM 712 C CA . ALA A 1 86 ? 15.289 7.397 -9.050 1.00 81.19 86 ALA A CA 1
ATOM 713 C C . ALA A 1 86 ? 16.325 6.903 -10.080 1.00 81.19 86 ALA A C 1
ATOM 715 O O . ALA A 1 86 ? 16.202 7.197 -11.265 1.00 81.19 86 ALA A O 1
ATOM 716 N N . ASN A 1 87 ? 17.291 6.085 -9.654 1.00 79.44 87 ASN A N 1
ATOM 717 C CA . ASN A 1 87 ? 18.313 5.511 -10.535 1.00 79.44 87 ASN A CA 1
ATOM 718 C C . ASN A 1 87 ? 17.828 4.296 -11.353 1.00 79.44 87 ASN A C 1
ATOM 720 O O . ASN A 1 87 ? 18.521 3.857 -12.265 1.00 79.44 87 ASN A O 1
ATOM 724 N N . ASN A 1 88 ? 16.647 3.749 -11.050 1.00 78.56 88 ASN A N 1
ATOM 725 C CA . ASN A 1 88 ? 16.128 2.517 -11.651 1.00 78.56 88 ASN A CA 1
ATOM 726 C C . ASN A 1 88 ? 15.241 2.764 -12.888 1.00 78.56 88 ASN A C 1
ATOM 728 O O . ASN A 1 88 ? 14.592 1.823 -13.342 1.00 78.56 88 ASN A O 1
ATOM 732 N N . ASN A 1 89 ? 15.188 3.998 -13.419 1.00 78.69 89 ASN A N 1
ATOM 733 C CA . ASN A 1 89 ? 14.406 4.383 -14.609 1.00 78.69 89 ASN A CA 1
ATOM 734 C C . ASN A 1 89 ? 12.969 3.826 -14.605 1.00 78.69 89 ASN A C 1
ATOM 736 O O . ASN A 1 89 ? 12.513 3.203 -15.565 1.00 78.69 89 ASN A O 1
ATOM 740 N N . PHE A 1 90 ? 12.260 4.018 -13.494 1.00 86.88 90 PHE A N 1
ATOM 741 C CA . PHE A 1 90 ? 10.894 3.531 -13.327 1.00 86.88 90 PHE A CA 1
ATOM 742 C C . PHE A 1 90 ? 9.871 4.555 -13.820 1.00 86.88 90 PHE A C 1
ATOM 744 O O . PHE A 1 90 ? 10.120 5.760 -13.803 1.00 86.88 90 PHE A O 1
ATOM 751 N N . ARG A 1 91 ? 8.703 4.075 -14.250 1.00 86.69 91 ARG A N 1
ATOM 752 C CA . ARG A 1 91 ? 7.624 4.927 -14.765 1.00 86.69 91 ARG A CA 1
ATOM 753 C C . ARG A 1 91 ? 6.741 5.484 -13.658 1.00 86.69 91 ARG A C 1
ATOM 755 O O . ARG A 1 91 ? 6.365 6.650 -13.707 1.00 86.69 91 ARG A O 1
ATOM 762 N N . GLU A 1 92 ? 6.397 4.652 -12.682 1.00 88.31 92 GLU A N 1
ATOM 763 C CA . GLU A 1 92 ? 5.477 5.017 -11.607 1.00 88.31 92 GLU A CA 1
ATOM 764 C C . GLU A 1 92 ? 5.701 4.210 -10.322 1.00 88.31 92 GLU A C 1
ATOM 766 O O . GLU A 1 92 ? 6.258 3.108 -10.353 1.00 88.31 92 GLU A O 1
ATOM 771 N N . VAL A 1 93 ? 5.241 4.774 -9.202 1.00 91.75 93 VAL A N 1
ATOM 772 C CA . VAL A 1 93 ? 5.080 4.067 -7.928 1.00 91.75 93 VAL A CA 1
ATOM 773 C C . VAL A 1 93 ? 3.633 4.233 -7.479 1.00 91.75 93 VAL A C 1
ATOM 775 O O . VAL A 1 93 ? 3.157 5.355 -7.318 1.00 91.75 93 VAL A O 1
ATOM 778 N N . GLU A 1 94 ? 2.940 3.123 -7.280 1.00 92.75 94 GLU A N 1
ATOM 779 C CA . GLU A 1 94 ? 1.599 3.087 -6.704 1.00 92.75 94 GLU A CA 1
ATOM 780 C C . GLU A 1 94 ? 1.667 3.042 -5.180 1.00 92.75 94 GLU A C 1
ATOM 782 O O . GLU A 1 94 ? 2.597 2.468 -4.609 1.00 92.75 94 GLU A O 1
ATOM 787 N N . LEU A 1 95 ? 0.668 3.624 -4.515 1.00 94.81 95 LEU A N 1
ATOM 788 C CA . LEU A 1 95 ? 0.539 3.582 -3.062 1.00 94.81 95 LEU A CA 1
ATOM 789 C C . LEU A 1 95 ? -0.770 2.901 -2.676 1.00 94.81 95 LEU A C 1
ATOM 791 O O . LEU A 1 95 ? -1.848 3.416 -2.971 1.00 94.81 95 LEU A O 1
ATOM 795 N N . VAL A 1 96 ? -0.660 1.788 -1.958 1.00 95.31 96 VAL A N 1
ATOM 796 C CA . VAL A 1 96 ? -1.788 1.025 -1.428 1.00 95.31 96 VAL A CA 1
ATOM 797 C C . VAL A 1 96 ? -1.692 0.985 0.093 1.00 95.31 96 VAL A C 1
ATOM 799 O O . VAL A 1 96 ? -0.696 0.530 0.660 1.00 95.31 96 VAL A O 1
ATOM 802 N N . VAL A 1 97 ? -2.729 1.474 0.770 1.00 96.06 97 VAL A N 1
ATOM 803 C CA . VAL A 1 97 ? -2.808 1.492 2.234 1.00 96.06 97 VAL A CA 1
ATOM 804 C C . VAL A 1 97 ? -3.834 0.470 2.700 1.00 96.06 97 VAL A C 1
ATOM 806 O O . VAL A 1 97 ? -5.015 0.584 2.386 1.00 96.06 97 VAL A O 1
ATOM 809 N N . ILE A 1 98 ? -3.387 -0.508 3.480 1.00 96.19 98 ILE A N 1
ATOM 810 C CA . ILE A 1 98 ? -4.239 -1.487 4.150 1.00 96.19 98 ILE A CA 1
ATOM 811 C C . ILE A 1 98 ? -4.476 -0.996 5.576 1.00 96.19 98 ILE A C 1
ATOM 813 O O . ILE A 1 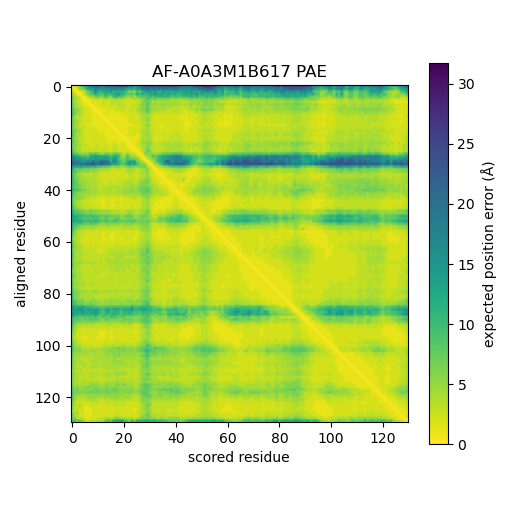98 ? -3.518 -0.765 6.319 1.00 96.19 98 ILE A O 1
ATOM 817 N N . CYS A 1 99 ? -5.735 -0.834 5.983 1.00 95.19 99 CYS A N 1
ATOM 818 C CA . CYS A 1 99 ? -6.042 -0.404 7.343 1.00 95.19 99 CYS A CA 1
ATOM 819 C C . CYS A 1 99 ? -7.288 -1.029 7.953 1.00 95.19 99 CYS A C 1
ATOM 821 O O . CYS A 1 99 ? -8.228 -1.343 7.236 1.00 95.19 99 CYS A O 1
ATOM 823 N N . LYS A 1 100 ? -7.330 -1.165 9.285 1.00 93.81 100 LYS A N 1
ATOM 824 C CA . LYS A 1 100 ? -8.529 -1.672 9.983 1.00 93.81 100 LYS A CA 1
ATOM 825 C C . LYS A 1 100 ? -9.596 -0.603 10.179 1.00 93.81 100 LYS A C 1
ATOM 827 O O . LYS A 1 100 ? -10.786 -0.895 10.190 1.00 93.81 100 LYS A O 1
ATOM 832 N N . LYS A 1 101 ? -9.165 0.640 10.387 1.00 92.44 101 LYS A N 1
ATOM 833 C CA . LYS A 1 101 ? -10.036 1.802 10.576 1.00 92.44 101 LYS A CA 1
ATOM 834 C C . LYS A 1 101 ? -9.502 2.980 9.780 1.00 92.44 101 LYS A C 1
ATOM 836 O O . LYS A 1 101 ? -8.291 3.189 9.726 1.00 92.44 101 LYS A O 1
ATOM 841 N N . LEU A 1 102 ? -10.410 3.775 9.231 1.00 90.56 102 LEU A N 1
ATOM 842 C CA . LEU A 1 102 ? -10.115 4.978 8.461 1.00 90.56 102 LEU A CA 1
ATOM 843 C C . LEU A 1 102 ? -10.844 6.165 9.092 1.00 90.56 102 LEU A C 1
ATOM 845 O O . LEU A 1 102 ? -12.005 6.033 9.468 1.00 90.56 102 LEU A O 1
ATOM 849 N N . ASN A 1 103 ? -10.160 7.300 9.222 1.00 91.50 103 ASN A N 1
ATOM 850 C CA . ASN A 1 103 ? -10.782 8.552 9.648 1.00 91.50 103 ASN A CA 1
ATOM 851 C C . ASN A 1 103 ? -11.406 9.271 8.435 1.00 91.50 103 ASN A C 1
ATOM 853 O O . ASN A 1 103 ? -10.792 9.310 7.365 1.00 91.50 103 ASN A O 1
ATOM 857 N N . ASP A 1 104 ? -12.591 9.857 8.603 1.00 89.38 104 ASP A N 1
ATOM 858 C CA . ASP A 1 104 ? -13.324 10.557 7.541 1.00 89.38 104 ASP A CA 1
ATOM 859 C C . ASP A 1 104 ? -12.506 11.700 6.925 1.00 89.38 104 ASP A C 1
ATOM 861 O O . ASP A 1 104 ? -12.454 11.830 5.704 1.00 89.38 104 ASP A O 1
ATOM 865 N N . GLU A 1 105 ? -11.760 12.448 7.743 1.00 91.31 105 GLU A N 1
ATOM 866 C CA . GLU A 1 105 ? -10.893 13.540 7.271 1.00 91.31 105 GLU A CA 1
ATOM 867 C C . GLU A 1 105 ? -9.792 13.038 6.314 1.00 91.31 105 GLU A C 1
ATOM 869 O O . GLU A 1 105 ? -9.448 13.679 5.315 1.00 91.31 105 GLU A O 1
ATOM 874 N N . VAL A 1 106 ? -9.248 11.843 6.576 1.00 91.12 106 VAL A N 1
ATOM 875 C CA . VAL A 1 106 ? -8.250 11.211 5.697 1.00 91.12 106 VAL A CA 1
ATOM 876 C C . VAL A 1 106 ? -8.897 10.768 4.397 1.00 91.12 106 VAL A C 1
ATOM 878 O O . VAL A 1 106 ? -8.324 10.949 3.324 1.00 91.12 106 VAL A O 1
ATOM 881 N N . LEU A 1 107 ? -10.099 10.199 4.481 1.00 90.25 107 LEU A N 1
ATOM 882 C CA . LEU A 1 107 ? -10.854 9.781 3.310 1.00 90.25 107 LEU A CA 1
ATOM 883 C C . LEU A 1 107 ? -11.158 10.971 2.388 1.00 90.25 107 LEU A C 1
ATOM 885 O O . LEU A 1 107 ? -11.035 10.838 1.170 1.00 90.25 107 LEU A O 1
ATOM 889 N N . GLU A 1 108 ? -11.538 12.121 2.943 1.00 91.00 108 GLU A N 1
ATOM 890 C CA . GLU A 1 108 ? -11.731 13.360 2.182 1.00 91.00 108 GLU A CA 1
ATOM 891 C C . GLU A 1 108 ? -10.424 13.836 1.545 1.00 91.00 108 GLU A C 1
ATOM 893 O O . GLU A 1 108 ? -10.372 14.029 0.329 1.00 91.00 108 GLU A O 1
ATOM 898 N N . SER A 1 109 ? -9.337 13.877 2.319 1.00 90.56 109 SER A N 1
ATOM 899 C CA . SER A 1 109 ? -8.006 14.255 1.824 1.00 90.56 109 SER A CA 1
ATOM 900 C C . SER A 1 109 ? -7.535 13.382 0.650 1.00 90.56 109 SER A C 1
ATOM 902 O O . SER A 1 109 ? -6.960 13.877 -0.321 1.00 90.56 109 SER A O 1
ATOM 904 N N . ILE A 1 110 ? -7.784 12.069 0.708 1.00 91.19 110 ILE A N 1
ATOM 905 C CA . ILE A 1 110 ? -7.429 11.126 -0.363 1.00 91.19 110 ILE A CA 1
ATOM 906 C C . ILE A 1 110 ? -8.286 11.360 -1.608 1.00 91.19 110 ILE A C 1
ATOM 908 O O . ILE A 1 110 ? -7.754 11.355 -2.720 1.00 91.19 110 ILE A O 1
ATOM 912 N N . LYS A 1 111 ? -9.593 11.603 -1.447 1.00 90.75 111 LYS A N 1
ATOM 913 C CA . LYS A 1 111 ? -10.478 11.923 -2.578 1.00 90.75 111 LYS A CA 1
ATOM 914 C C . LYS A 1 111 ? -10.014 13.188 -3.292 1.00 90.75 111 LYS A C 1
ATOM 916 O O . LYS A 1 111 ? -9.878 13.168 -4.513 1.00 90.75 111 LYS A O 1
ATOM 921 N N . GLU A 1 112 ? -9.731 14.252 -2.545 1.00 90.81 112 GLU A N 1
ATOM 922 C CA . GLU A 1 112 ? -9.229 15.509 -3.104 1.00 90.81 112 GLU A CA 1
ATOM 923 C C . GLU A 1 112 ? -7.894 15.313 -3.828 1.00 90.81 112 GLU A C 1
ATOM 925 O O . GLU A 1 112 ? -7.713 15.805 -4.944 1.00 90.81 112 GLU A O 1
ATOM 930 N N . TYR A 1 113 ? -6.970 14.551 -3.233 1.00 90.19 113 TYR A N 1
ATOM 931 C CA . TYR A 1 113 ? -5.692 14.222 -3.860 1.00 90.19 113 TYR A CA 1
ATOM 932 C C . TYR A 1 113 ? -5.891 13.488 -5.191 1.00 90.19 113 TYR A C 1
ATOM 934 O O . TYR A 1 113 ? -5.364 13.920 -6.216 1.00 90.19 113 TYR A O 1
ATOM 942 N N . ASN A 1 114 ? -6.678 12.413 -5.199 1.00 91.81 114 ASN A N 1
ATOM 943 C CA . ASN A 1 114 ? -6.888 11.592 -6.391 1.00 91.81 114 ASN A CA 1
ATOM 944 C C . ASN A 1 114 ? -7.630 12.356 -7.499 1.00 91.81 114 ASN A C 1
ATOM 946 O O . ASN A 1 114 ? -7.335 12.163 -8.676 1.00 91.81 114 ASN A O 1
ATOM 950 N N . GLN A 1 115 ? -8.541 13.269 -7.146 1.00 91.62 115 GLN A N 1
ATOM 951 C CA . GLN A 1 115 ? -9.187 14.162 -8.114 1.00 91.62 115 GLN A CA 1
ATOM 952 C C . GLN A 1 115 ? -8.200 15.181 -8.695 1.00 91.62 115 GLN A C 1
ATOM 954 O O . GLN A 1 115 ? -8.133 15.361 -9.911 1.00 91.62 115 GLN A O 1
ATOM 959 N N . LYS A 1 116 ? -7.406 15.833 -7.839 1.00 91.81 116 LYS A N 1
ATOM 960 C CA . LYS A 1 116 ? -6.433 16.855 -8.247 1.00 91.81 116 LYS A CA 1
ATOM 961 C C . LYS A 1 116 ? -5.290 16.282 -9.086 1.00 91.81 116 LYS A C 1
ATOM 963 O O . LYS A 1 116 ? -4.787 16.953 -9.986 1.00 91.81 116 LYS A O 1
ATOM 968 N N . PHE A 1 117 ? -4.868 15.057 -8.791 1.00 87.69 117 PHE A N 1
ATOM 969 C CA . PHE A 1 117 ? -3.753 14.373 -9.444 1.00 87.69 117 PHE A CA 1
ATOM 970 C C . PHE A 1 117 ? -4.216 13.166 -10.268 1.00 87.69 117 PHE A C 1
ATOM 972 O O . PHE A 1 117 ? -3.539 12.146 -10.297 1.00 87.69 117 PHE A O 1
ATOM 979 N N . SER A 1 118 ? -5.328 13.302 -10.994 1.00 87.38 118 SER A N 1
ATOM 980 C CA . SER A 1 118 ? -5.945 12.231 -11.798 1.00 87.38 118 SER A CA 1
ATOM 981 C C . SER A 1 118 ? -5.064 11.642 -12.911 1.00 87.38 118 SER A C 1
ATOM 983 O O . SER A 1 118 ? -5.359 10.575 -13.436 1.00 87.38 118 SER A O 1
ATOM 985 N N . HIS A 1 119 ? -3.973 12.321 -13.275 1.00 85.94 119 HIS A N 1
ATOM 986 C CA . HIS A 1 119 ? -2.966 11.836 -14.224 1.00 85.94 119 HIS A CA 1
ATOM 987 C C . HIS A 1 119 ? -1.928 10.894 -13.587 1.00 85.94 119 HIS A C 1
ATOM 989 O O . HIS A 1 119 ? -1.042 10.404 -14.285 1.00 85.94 119 HIS A O 1
ATOM 995 N N . ARG A 1 120 ? -1.974 10.704 -12.264 1.00 84.69 120 ARG A N 1
ATOM 996 C CA . ARG A 1 120 ? -1.090 9.812 -11.506 1.00 84.69 120 ARG A CA 1
ATOM 997 C C . ARG A 1 120 ? -1.877 8.592 -11.041 1.00 84.69 120 ARG A C 1
ATOM 999 O O . ARG A 1 120 ? -3.095 8.698 -10.886 1.00 84.69 120 ARG A O 1
ATOM 1006 N N . PRO A 1 121 ? -1.203 7.469 -10.748 1.00 87.06 121 PRO A N 1
ATOM 1007 C CA . PRO A 1 121 ? -1.855 6.375 -10.056 1.00 87.06 121 PRO A CA 1
ATOM 1008 C C . PRO A 1 121 ? -2.457 6.882 -8.746 1.00 87.06 121 PRO A C 1
ATOM 1010 O O . PRO A 1 121 ? -1.783 7.608 -8.000 1.00 87.06 121 PRO A O 1
ATOM 1013 N N . PRO A 1 122 ? -3.724 6.562 -8.477 1.00 90.94 122 PRO A N 1
ATOM 1014 C CA . PRO A 1 122 ? -4.381 7.091 -7.309 1.00 90.94 122 PRO A CA 1
ATOM 1015 C C . PRO A 1 122 ? -3.888 6.345 -6.061 1.00 90.94 122 PRO A C 1
ATOM 1017 O O . PRO A 1 122 ? -3.480 5.185 -6.121 1.00 90.94 122 PRO A O 1
ATOM 1020 N N . ILE A 1 123 ? -3.928 7.004 -4.905 1.00 92.69 123 ILE A N 1
ATOM 1021 C CA . ILE A 1 123 ? -3.709 6.326 -3.619 1.00 92.69 123 ILE A CA 1
ATOM 1022 C C . ILE A 1 123 ? -4.872 5.363 -3.436 1.00 92.69 123 ILE A C 1
ATOM 1024 O O . ILE A 1 123 ? -5.998 5.830 -3.529 1.00 92.69 123 ILE A O 1
ATOM 1028 N N . ARG A 1 124 ? -4.639 4.076 -3.177 1.00 93.88 124 ARG A N 1
ATOM 1029 C CA . ARG A 1 124 ? -5.674 3.046 -2.965 1.00 93.88 124 ARG A CA 1
ATOM 1030 C C . ARG A 1 124 ? -5.807 2.738 -1.472 1.00 93.88 124 ARG A C 1
ATOM 1032 O O . ARG A 1 124 ? -4.801 2.715 -0.761 1.00 93.88 124 ARG A O 1
ATOM 1039 N N . VAL A 1 125 ? -7.029 2.512 -0.984 1.00 94.81 125 VAL A N 1
ATOM 1040 C CA . VAL A 1 125 ? -7.287 2.165 0.427 1.00 94.81 125 VAL A CA 1
ATOM 1041 C C . VAL A 1 125 ? -8.074 0.868 0.506 1.00 94.81 125 VAL A C 1
ATOM 1043 O O . VAL A 1 125 ? -9.130 0.743 -0.112 1.00 94.81 125 VAL A O 1
ATOM 1046 N N . ILE A 1 126 ? -7.567 -0.068 1.303 1.00 94.94 126 ILE A N 1
ATOM 1047 C CA . ILE A 1 126 ? -8.135 -1.397 1.509 1.00 94.94 126 ILE A CA 1
ATOM 1048 C C . ILE A 1 126 ? -8.472 -1.543 2.985 1.00 94.94 126 ILE A C 1
ATOM 1050 O O . ILE A 1 126 ? -7.607 -1.363 3.849 1.00 94.94 126 ILE A O 1
ATOM 1054 N N . LEU A 1 127 ? -9.728 -1.860 3.282 1.00 94.88 127 LEU A N 1
ATOM 1055 C CA . LEU A 1 127 ? -10.161 -2.084 4.655 1.00 94.88 127 LEU A CA 1
ATOM 1056 C C . LEU A 1 127 ? -9.860 -3.533 5.058 1.00 94.88 127 LEU A C 1
ATOM 1058 O O . LEU A 1 127 ? -10.190 -4.456 4.325 1.00 94.88 127 LEU A O 1
ATOM 1062 N N . ASN A 1 128 ? -9.244 -3.749 6.216 1.00 95.44 128 ASN A N 1
ATOM 1063 C CA . ASN A 1 128 ? -8.978 -5.083 6.752 1.00 95.44 128 ASN A CA 1
ATOM 1064 C C . ASN A 1 128 ? -9.820 -5.338 8.009 1.00 95.44 128 ASN A C 1
ATOM 1066 O O . ASN A 1 128 ? -9.596 -4.715 9.045 1.00 95.44 128 ASN A O 1
ATOM 1070 N N . GLU A 1 129 ? -10.765 -6.270 7.928 1.00 92.31 129 GLU A N 1
ATOM 1071 C CA . GLU A 1 129 ? -11.733 -6.572 8.994 1.00 92.31 129 GLU A CA 1
ATOM 1072 C C . GLU A 1 129 ? -11.279 -7.679 9.966 1.00 92.31 129 GLU A C 1
ATOM 1074 O O . GLU A 1 129 ? -12.060 -8.123 10.813 1.00 92.31 129 GLU A O 1
ATOM 1079 N N . ALA A 1 130 ? -10.044 -8.173 9.833 1.00 86.38 130 ALA A N 1
ATOM 1080 C CA . ALA A 1 130 ? -9.500 -9.244 10.677 1.00 86.38 130 ALA A CA 1
ATOM 1081 C C . ALA A 1 130 ? -9.012 -8.806 12.068 1.00 86.38 130 ALA A C 1
ATOM 1083 O O . ALA A 1 130 ? -8.574 -7.644 12.263 1.00 86.38 130 ALA A O 1
#

Mean predicted aligned error: 4.45 Å

Radius of gyration: 14.06 Å; Cα contacts (8 Å, |Δi|>4): 218; chains: 1; bounding box: 35×32×34 Å

Sequence (130 aa):
MYVEETIKDKNPLLALKKDPYAHGILKEEDFQIEVFETNETQKYLLFKKKINGIIGYILFTEREVFSVEEMKKIYAQYKGIVAKLANNNFREVELVVICKKLNDEVLESIKEYNQKFSHRPPIRVILNEA

Foldseek 3Di:
DQQPEEAA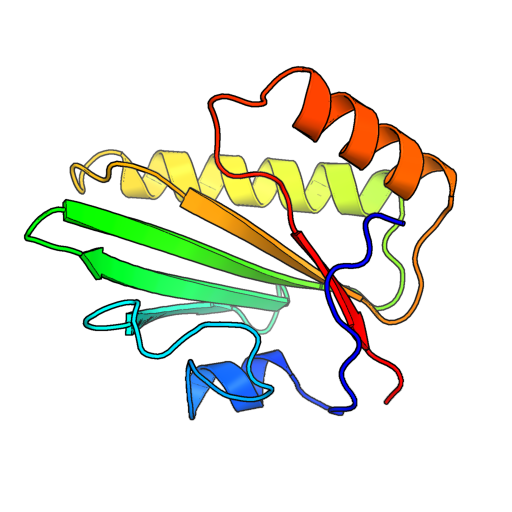DPQVLVQCQVPVCPPNPDPPLQPDWDFDDDDVVQAWTKIWTADPNAIEIEIEHEDAEADPVVVVVLVVVVVVVCVVCVVVRHDAYEAEYEYQYYDPVVVVVQVVVCVVPVVHHGHHYYHYND

Solvent-accessible surface area (backbone atoms only — not comparable to full-atom values): 7347 Å² total; per-residue (Å²): 131,75,66,77,50,78,49,74,50,90,52,56,69,62,46,33,73,77,36,70,51,50,94,62,81,41,58,88,86,59,41,65,73,42,87,69,47,76,38,79,92,78,32,35,39,31,34,35,34,42,53,96,89,42,39,33,33,40,38,39,35,61,38,68,62,40,38,64,70,50,51,53,52,52,50,54,49,49,53,53,50,53,61,72,45,63,83,67,73,55,79,51,69,37,44,37,41,39,21,58,38,75,39,70,70,37,55,50,53,50,51,54,48,37,63,75,43,62,92,46,77,52,76,43,34,31,39,32,78,89

Nearest PDB structures (foldseek):
  6wan-assembly2_B  TM=6.959E-01  e=2.932E-01  Acinetobacter baumannii
  6wam-assembly6_F  TM=5.947E-01  e=2.604E-01  Acinetobacter baumannii
  6wan-assembly6_F  TM=5.958E-01  e=3.504E-01  Acinetobacter baumannii
  6wan-assembly4_D  TM=5.581E-01  e=1.824E-01  Acinetobacter baumannii
  6vm6-assembly4_D  TM=5.486E-01  e=3.302E-01  Acinetobacter sp. ATCC 27244